Protein AF-A0A847UBJ2-F1 (afdb_monomer)

Mean predicted aligned error: 9.54 Å

Sequence (65 aa):
MDSTEVSGSNKASDSWSSAEQEIGALVEEFISQDVVSAEIKQKAERLHEAGDSHKALRVILDSLD

Organism: NCBI:txid1705562

Foldseek 3Di:
DDDPPPPDDDPPPVPDDPVLNVLLVVLVVLLVVCLADPVLSVVLVVCVVVSNSVVSSVSSVVRND

Secondary structure (DSSP, 8-state):
-------SS-SSGGGS-HHHHHHHHHHHHHHHTT-S-HHHHHHHHHHHHTT-HHHHHHHHHTTT-

Solvent-accessible surface area (backbone atoms only — not comparable to full-atom values): 4021 Å² total; per-residue (Å²): 132,93,76,86,77,80,83,73,91,72,88,69,67,82,78,50,54,77,67,55,48,53,42,38,53,50,41,55,50,50,58,70,67,66,80,57,56,72,69,53,37,56,52,24,51,55,27,37,79,71,70,36,25,69,59,15,41,48,56,54,55,70,70,76,112

Structure (mmCIF, N/CA/C/O backbone):
data_AF-A0A847UBJ2-F1
#
_entry.id   AF-A0A847UBJ2-F1
#
loop_
_atom_site.group_PDB
_atom_site.id
_atom_site.type_symbol
_atom_site.label_atom_id
_atom_site.label_alt_id
_atom_site.label_comp_id
_atom_site.label_asym_id
_atom_site.label_entity_id
_atom_site.label_seq_id
_atom_site.pdbx_PDB_ins_code
_atom_site.Cartn_x
_atom_site.Cartn_y
_atom_site.Cartn_z
_atom_site.occupancy
_atom_site.B_iso_or_equiv
_atom_site.auth_seq_id
_atom_site.auth_comp_id
_atom_site.auth_asym_id
_atom_site.auth_atom_id
_atom_site.pdbx_PDB_model_num
ATOM 1 N N . MET A 1 1 ? 26.290 25.028 12.175 1.00 43.44 1 MET A N 1
ATOM 2 C CA . MET A 1 1 ? 24.959 24.921 11.553 1.00 43.44 1 MET A CA 1
ATOM 3 C C . MET A 1 1 ? 24.622 23.452 11.548 1.00 43.44 1 MET A C 1
ATOM 5 O O . MET A 1 1 ? 25.431 22.662 11.084 1.00 43.44 1 MET A O 1
ATOM 9 N N . ASP A 1 2 ? 23.529 23.131 12.224 1.00 51.44 2 ASP A N 1
ATOM 10 C CA . ASP A 1 2 ? 22.968 21.796 12.384 1.00 51.44 2 ASP A CA 1
ATOM 11 C C . ASP A 1 2 ? 22.461 21.299 11.023 1.00 51.44 2 ASP A C 1
ATOM 13 O O . ASP A 1 2 ? 21.795 22.040 10.298 1.00 51.44 2 ASP A O 1
ATOM 17 N N . SER A 1 3 ? 22.837 20.090 10.627 1.00 44.78 3 SER A N 1
ATOM 18 C CA . SER A 1 3 ? 22.246 19.400 9.481 1.00 44.78 3 SER A CA 1
ATOM 19 C C . SER A 1 3 ? 22.237 17.926 9.831 1.00 44.78 3 SER A C 1
ATOM 21 O O . SER A 1 3 ? 23.200 17.194 9.621 1.00 44.78 3 SER A O 1
ATOM 23 N N . THR A 1 4 ? 21.157 17.536 10.493 1.00 57.25 4 THR A N 1
ATOM 24 C CA . THR A 1 4 ? 20.795 16.149 10.737 1.00 57.25 4 THR A CA 1
ATOM 25 C C . THR A 1 4 ? 20.451 15.512 9.39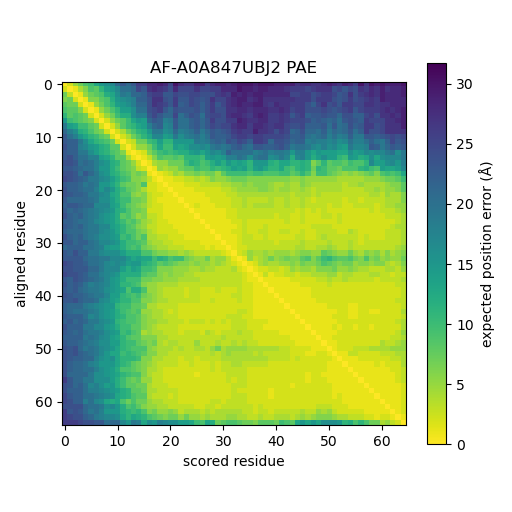5 1.00 57.25 4 THR A C 1
ATOM 27 O O . THR A 1 4 ? 19.331 15.591 8.900 1.00 57.25 4 THR A O 1
ATOM 30 N N . GLU A 1 5 ? 21.450 14.898 8.767 1.00 46.19 5 GLU A N 1
ATOM 31 C CA . GLU A 1 5 ? 21.230 14.002 7.639 1.00 46.19 5 GLU A CA 1
ATOM 32 C C . GLU A 1 5 ? 20.570 12.729 8.184 1.00 46.19 5 GLU A C 1
ATOM 34 O O . GLU A 1 5 ? 21.234 11.791 8.630 1.00 46.19 5 GLU A O 1
ATOM 39 N N . VAL A 1 6 ? 19.234 12.712 8.192 1.00 51.53 6 VAL A N 1
ATOM 40 C CA . VAL A 1 6 ? 18.441 11.480 8.280 1.00 51.53 6 VAL A CA 1
ATOM 41 C C . VAL A 1 6 ? 18.734 10.681 7.010 1.00 51.53 6 VAL A C 1
ATOM 43 O O . VAL A 1 6 ? 18.089 10.806 5.976 1.00 51.53 6 VAL A O 1
ATOM 46 N N . SER A 1 7 ? 19.811 9.905 7.074 1.00 48.06 7 SER A N 1
ATOM 47 C CA . SER A 1 7 ? 20.164 8.901 6.081 1.00 48.06 7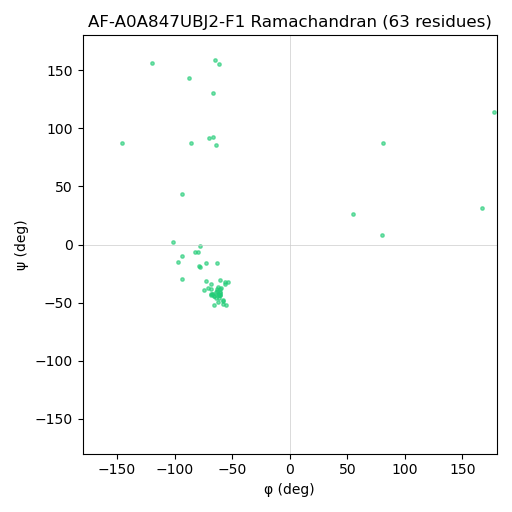 SER A CA 1
ATOM 48 C C . SER A 1 7 ? 19.423 7.621 6.448 1.00 48.06 7 SER A C 1
ATOM 50 O O . SER A 1 7 ? 19.902 6.791 7.218 1.00 48.06 7 SER A O 1
ATOM 52 N N . GLY A 1 8 ? 18.198 7.510 5.951 1.00 45.31 8 GLY A N 1
ATOM 53 C CA . GLY A 1 8 ? 17.358 6.332 6.108 1.00 45.31 8 GLY A CA 1
ATOM 54 C C . GLY A 1 8 ? 16.011 6.595 5.456 1.00 45.31 8 GLY A C 1
ATOM 55 O O . GLY A 1 8 ? 15.286 7.453 5.935 1.00 45.31 8 GLY A O 1
ATOM 56 N N . SER A 1 9 ? 15.713 5.860 4.383 1.00 46.19 9 SER A N 1
ATOM 57 C CA . SER A 1 9 ? 14.480 5.936 3.578 1.00 46.19 9 SER A CA 1
ATOM 58 C C . SER A 1 9 ? 14.452 7.066 2.545 1.00 46.19 9 SER A C 1
ATOM 60 O O . SER A 1 9 ? 14.000 8.155 2.851 1.00 46.19 9 SER A O 1
ATOM 62 N N . ASN A 1 10 ? 14.971 6.812 1.332 1.00 46.41 10 ASN A N 1
ATOM 63 C CA . ASN A 1 10 ? 14.412 7.314 0.049 1.00 46.41 10 ASN A CA 1
ATOM 64 C C . ASN A 1 10 ? 15.347 7.149 -1.162 1.00 46.41 10 ASN A C 1
ATOM 66 O O . ASN A 1 10 ? 15.306 7.931 -2.100 1.00 46.41 10 ASN A O 1
ATOM 70 N N . LYS A 1 11 ? 16.196 6.116 -1.216 1.00 46.47 11 LYS A N 1
ATOM 71 C CA . LYS A 1 11 ? 16.997 5.881 -2.435 1.00 46.47 11 LYS A CA 1
ATOM 72 C C . LYS A 1 11 ? 16.246 5.132 -3.549 1.00 46.47 11 LYS A C 1
ATOM 74 O O . LYS A 1 11 ? 16.805 4.964 -4.627 1.00 46.47 11 LYS A O 1
ATOM 79 N N . ALA A 1 12 ? 15.023 4.658 -3.293 1.00 53.09 12 ALA A N 1
ATOM 80 C CA . ALA A 1 12 ? 14.225 3.895 -4.258 1.00 53.09 12 ALA A CA 1
ATOM 81 C C . ALA A 1 12 ? 13.268 4.773 -5.084 1.00 53.09 12 ALA A C 1
ATOM 83 O O . ALA A 1 12 ? 13.009 4.456 -6.238 1.00 53.09 12 ALA A O 1
ATOM 84 N N . SER A 1 13 ?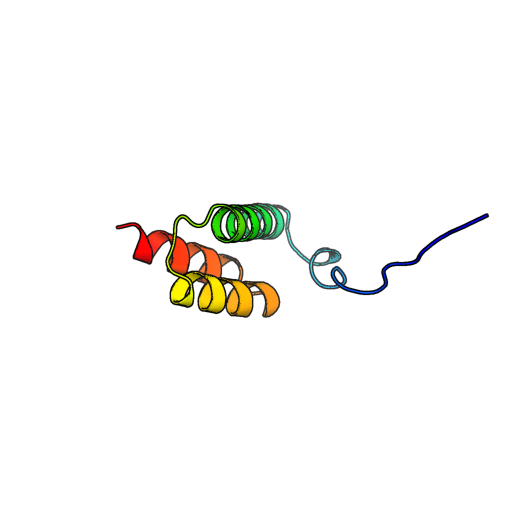 12.791 5.889 -4.529 1.00 53.25 13 SER A N 1
ATOM 85 C CA . SER A 1 13 ? 11.722 6.704 -5.127 1.00 53.25 13 SER A CA 1
ATOM 86 C C . SER A 1 13 ? 12.193 7.624 -6.264 1.00 53.25 13 SER A C 1
ATOM 88 O O . SER A 1 13 ? 11.377 8.075 -7.067 1.00 53.25 13 SER A O 1
ATOM 90 N N . ASP A 1 14 ? 13.503 7.888 -6.357 1.00 56.72 14 ASP A N 1
ATOM 91 C CA . ASP A 1 14 ? 14.106 8.745 -7.394 1.00 56.72 14 ASP A CA 1
ATOM 92 C C . ASP A 1 14 ? 14.130 8.092 -8.790 1.00 56.72 14 ASP A C 1
ATOM 94 O O . ASP A 1 14 ? 14.332 8.780 -9.790 1.00 56.72 14 ASP A O 1
ATOM 98 N N . SER A 1 15 ? 13.937 6.770 -8.886 1.00 60.53 15 SER A N 1
ATOM 99 C CA . SER A 1 15 ? 13.927 6.031 -10.160 1.00 60.53 15 SER A CA 1
ATOM 100 C C . SER A 1 15 ? 12.526 5.683 -10.670 1.00 60.53 15 SER A C 1
ATOM 102 O O . SER A 1 15 ? 12.406 5.018 -11.700 1.00 60.53 15 SER A O 1
ATOM 104 N N . TRP A 1 16 ? 11.473 6.107 -9.968 1.00 67.50 16 TRP A N 1
ATOM 105 C CA . TRP A 1 16 ? 10.088 5.769 -10.296 1.00 67.50 16 TRP A CA 1
ATOM 106 C C . TRP A 1 16 ? 9.489 6.755 -11.298 1.00 67.50 16 TRP A C 1
ATOM 108 O O . TRP A 1 16 ? 9.746 7.958 -11.252 1.00 67.50 16 TRP A O 1
ATOM 118 N N . SER A 1 17 ? 8.656 6.253 -12.209 1.00 75.88 17 SER A N 1
ATOM 119 C CA . SER A 1 17 ? 7.828 7.108 -13.056 1.00 75.88 17 SER A CA 1
ATOM 120 C C . SER A 1 17 ? 6.804 7.874 -12.214 1.00 75.88 17 SER A C 1
ATOM 122 O O . SER A 1 17 ? 6.431 7.456 -11.118 1.00 75.88 17 SER A O 1
ATOM 124 N N . SER A 1 18 ? 6.286 8.979 -12.757 1.00 80.06 18 SER A N 1
ATOM 125 C CA . SER A 1 18 ? 5.261 9.792 -12.083 1.00 80.06 18 SER A CA 1
ATOM 126 C C . SER A 1 18 ? 4.038 8.974 -11.639 1.00 80.06 18 SER A C 1
ATOM 128 O O . SER A 1 18 ? 3.443 9.292 -10.617 1.00 80.06 18 SER A O 1
ATOM 130 N N . ALA A 1 19 ? 3.675 7.920 -12.380 1.00 80.19 19 ALA A N 1
ATOM 131 C CA . ALA A 1 19 ? 2.566 7.034 -12.025 1.00 80.19 19 ALA A CA 1
ATOM 132 C C . ALA A 1 19 ? 2.919 6.093 -10.859 1.00 80.19 19 ALA A C 1
ATOM 134 O O . ALA A 1 19 ? 2.100 5.859 -9.974 1.00 80.19 19 ALA A O 1
ATOM 135 N N . GLU A 1 20 ? 4.147 5.572 -10.826 1.00 80.50 20 GLU A N 1
ATOM 136 C CA . GLU A 1 20 ? 4.622 4.716 -9.732 1.00 80.50 20 GLU A CA 1
ATOM 137 C C . GLU A 1 20 ? 4.773 5.505 -8.425 1.00 80.50 20 GLU A C 1
ATOM 139 O O . GLU A 1 20 ? 4.482 4.974 -7.354 1.00 80.50 20 GLU A O 1
ATOM 144 N N . GLN A 1 21 ? 5.154 6.784 -8.509 1.00 84.19 21 GLN A N 1
ATOM 145 C CA . GLN A 1 21 ? 5.184 7.697 -7.363 1.00 84.19 21 GLN A CA 1
ATOM 146 C C . GLN A 1 21 ? 3.783 7.976 -6.807 1.00 84.19 21 GLN A C 1
ATOM 14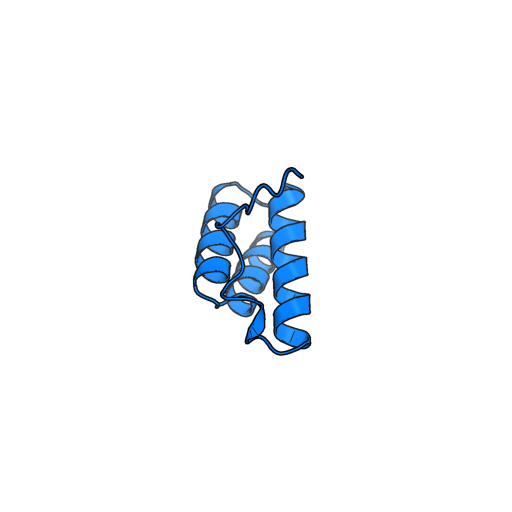8 O O . GLN A 1 21 ? 3.589 7.912 -5.595 1.00 84.19 21 GLN A O 1
ATOM 153 N N . GLU A 1 22 ? 2.798 8.229 -7.674 1.00 88.88 22 GLU A N 1
ATOM 154 C CA . GLU A 1 22 ? 1.405 8.445 -7.262 1.00 88.88 22 GLU A CA 1
ATOM 155 C C . GLU A 1 22 ? 0.823 7.202 -6.571 1.00 88.88 22 GLU A C 1
ATOM 157 O O . GLU A 1 22 ? 0.202 7.297 -5.515 1.00 88.88 22 GLU A O 1
ATOM 162 N N . ILE A 1 23 ? 1.102 6.012 -7.107 1.00 89.38 23 ILE A N 1
ATOM 163 C CA . ILE A 1 23 ? 0.670 4.747 -6.501 1.00 89.38 23 ILE A CA 1
ATOM 164 C C . ILE A 1 23 ? 1.392 4.482 -5.178 1.00 89.38 23 ILE A C 1
ATOM 166 O O . ILE A 1 23 ? 0.767 4.001 -4.236 1.00 89.38 23 ILE A O 1
ATOM 170 N N . GLY A 1 24 ? 2.683 4.809 -5.079 1.00 88.88 24 GLY A N 1
ATOM 171 C CA . GLY A 1 24 ? 3.427 4.736 -3.822 1.00 88.88 24 GLY A CA 1
ATOM 172 C C . GLY A 1 24 ? 2.803 5.601 -2.728 1.00 88.88 24 GLY A C 1
ATOM 173 O O . GLY A 1 24 ? 2.527 5.100 -1.642 1.00 88.88 24 GLY A O 1
ATOM 174 N N . ALA A 1 25 ? 2.481 6.857 -3.04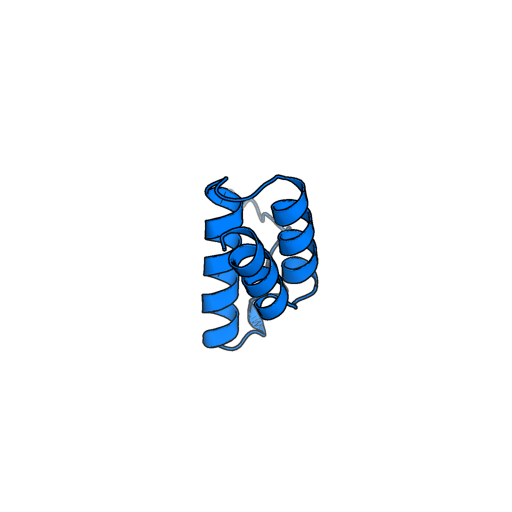9 1.00 90.00 25 ALA A N 1
ATOM 175 C CA . ALA A 1 25 ? 1.835 7.776 -2.115 1.00 90.00 25 ALA A CA 1
ATOM 176 C C . ALA A 1 25 ? 0.465 7.260 -1.639 1.00 90.00 25 ALA A C 1
ATOM 178 O O . ALA A 1 25 ? 0.165 7.322 -0.448 1.00 90.00 25 ALA A O 1
ATOM 179 N N . LEU A 1 26 ? -0.342 6.687 -2.541 1.00 90.69 26 LEU A N 1
ATOM 180 C CA . LEU A 1 26 ? -1.618 6.068 -2.168 1.00 90.69 26 LEU A CA 1
ATOM 181 C C . LEU A 1 26 ? -1.418 4.896 -1.200 1.00 90.69 26 LEU A C 1
ATOM 183 O O . LEU A 1 26 ? -2.144 4.776 -0.217 1.00 90.69 26 LEU A O 1
ATOM 187 N N . VAL A 1 27 ? -0.431 4.032 -1.450 1.00 89.31 27 VAL A N 1
ATOM 188 C CA . VAL A 1 27 ? -0.128 2.903 -0.556 1.00 89.31 27 VAL A CA 1
ATOM 189 C C . VAL A 1 27 ? 0.270 3.396 0.837 1.00 89.31 27 VAL A C 1
ATOM 191 O O . VAL A 1 27 ? -0.261 2.889 1.826 1.00 89.31 27 VAL A O 1
ATOM 194 N N . GLU A 1 28 ? 1.142 4.401 0.928 1.00 89.44 28 GLU A N 1
ATOM 195 C CA . GLU A 1 28 ? 1.537 5.016 2.204 1.00 89.44 28 GLU A CA 1
ATOM 196 C C . GLU A 1 28 ? 0.340 5.633 2.948 1.00 89.44 28 GLU A C 1
ATOM 198 O O . GLU A 1 28 ? 0.198 5.469 4.166 1.00 89.44 28 GLU A O 1
ATOM 203 N N . GLU A 1 29 ? -0.559 6.297 2.219 1.00 91.56 29 GLU A N 1
ATOM 204 C CA . GLU A 1 29 ? -1.785 6.873 2.769 1.00 91.56 29 GLU A CA 1
ATOM 205 C C . GLU A 1 29 ? -2.701 5.785 3.353 1.00 91.56 29 GLU A C 1
ATOM 207 O O . GLU A 1 29 ? -3.113 5.876 4.513 1.00 91.56 29 GLU A O 1
ATOM 212 N N . PHE A 1 30 ? -2.963 4.712 2.605 1.00 89.44 30 PHE A N 1
ATOM 213 C CA . PHE A 1 30 ? -3.793 3.598 3.074 1.00 89.44 30 PHE A CA 1
ATOM 214 C C . PHE A 1 30 ? -3.189 2.877 4.288 1.00 89.44 30 PHE A C 1
ATOM 216 O O . PHE A 1 30 ? -3.913 2.521 5.225 1.00 89.44 30 PHE A O 1
ATOM 223 N N . ILE A 1 31 ? -1.865 2.683 4.310 1.00 85.88 31 ILE A N 1
ATOM 224 C CA . ILE A 1 31 ? -1.161 2.102 5.463 1.00 85.88 31 ILE A CA 1
ATOM 225 C C . ILE A 1 31 ? -1.313 3.007 6.694 1.00 85.88 31 ILE A C 1
ATOM 227 O O . ILE A 1 31 ? -1.524 2.508 7.804 1.00 85.88 31 ILE A O 1
ATOM 231 N N . SER A 1 32 ? -1.281 4.327 6.512 1.00 88.25 32 SER A N 1
ATOM 232 C CA . SER A 1 32 ? -1.413 5.304 7.599 1.00 88.25 32 SER A CA 1
ATOM 233 C C . SER A 1 32 ? -2.840 5.415 8.153 1.00 88.25 32 SER A C 1
ATOM 235 O O . SER A 1 32 ? -3.014 5.665 9.343 1.00 88.25 32 SER A O 1
ATOM 237 N N . GLN A 1 33 ? -3.865 5.194 7.324 1.00 86.50 33 GLN A N 1
ATOM 238 C CA . GLN A 1 33 ? -5.274 5.398 7.693 1.00 86.50 33 GLN A CA 1
ATOM 239 C C . GLN A 1 33 ? -5.919 4.267 8.520 1.00 86.50 33 GLN A C 1
ATOM 241 O O . GLN A 1 33 ? -7.052 4.421 8.962 1.00 86.50 33 GLN A O 1
ATOM 246 N N . ASP A 1 34 ? -5.237 3.137 8.751 1.00 78.94 34 ASP A N 1
ATOM 247 C CA . ASP A 1 34 ? -5.781 2.000 9.543 1.00 78.94 34 ASP A CA 1
ATOM 248 C C . ASP A 1 34 ? -7.125 1.442 9.059 1.00 78.94 34 ASP A C 1
ATOM 250 O O . ASP A 1 34 ? -7.874 0.819 9.803 1.00 78.94 34 ASP A O 1
ATOM 254 N N . VAL A 1 35 ? -7.382 1.612 7.762 1.00 84.69 35 VAL A N 1
ATOM 255 C CA . VAL A 1 35 ? -8.575 1.122 7.057 1.00 84.69 35 VAL A CA 1
ATOM 256 C C . VAL A 1 35 ? -8.526 -0.371 6.736 1.00 84.69 35 VAL A C 1
ATOM 258 O O . VAL A 1 35 ? -9.569 -0.978 6.514 1.00 84.69 35 VAL A O 1
ATOM 261 N N . VAL A 1 36 ? -7.338 -0.979 6.737 1.00 87.38 36 VAL A N 1
ATOM 262 C CA . VAL A 1 36 ? -7.140 -2.417 6.505 1.00 87.38 36 VAL A CA 1
ATOM 263 C C . VAL A 1 36 ? -6.477 -3.072 7.711 1.00 87.38 36 VAL A C 1
ATOM 265 O O . VAL A 1 36 ? -5.789 -2.413 8.492 1.00 87.38 36 VAL A O 1
ATOM 268 N N . SER A 1 37 ? -6.663 -4.385 7.862 1.00 91.19 37 SER A N 1
ATOM 269 C CA . SER A 1 37 ? -6.091 -5.133 8.984 1.00 91.19 37 SER A CA 1
ATOM 270 C C . SER A 1 37 ? -4.557 -5.078 8.996 1.00 91.19 37 SER A C 1
ATOM 272 O O . SER A 1 37 ? -3.906 -4.924 7.960 1.00 91.19 37 SER A O 1
ATOM 274 N N . ALA A 1 38 ? -3.958 -5.263 10.177 1.00 90.81 38 ALA A N 1
ATOM 275 C CA . ALA A 1 38 ? -2.504 -5.228 10.350 1.00 90.81 38 ALA A CA 1
ATOM 276 C C . ALA A 1 38 ? -1.755 -6.230 9.447 1.00 90.81 38 ALA A C 1
ATOM 278 O O . ALA A 1 38 ? -0.650 -5.941 8.991 1.00 90.81 38 ALA A O 1
ATOM 279 N N . GLU A 1 39 ? -2.361 -7.384 9.147 1.00 92.69 39 GLU A N 1
ATOM 280 C CA . GLU A 1 39 ? -1.793 -8.370 8.219 1.00 92.69 39 GLU A CA 1
ATOM 281 C C . GLU A 1 39 ? -1.716 -7.822 6.787 1.00 92.69 39 GLU A C 1
ATOM 283 O O . GLU A 1 39 ? -0.686 -7.950 6.121 1.00 92.69 39 GLU A O 1
ATOM 288 N N . ILE A 1 40 ? -2.782 -7.160 6.327 1.00 93.31 40 ILE A N 1
ATOM 289 C CA . ILE A 1 40 ? -2.832 -6.545 5.000 1.00 93.31 40 ILE A CA 1
ATOM 290 C C . ILE A 1 40 ? -1.857 -5.372 4.916 1.00 93.31 40 ILE A C 1
ATOM 292 O O . ILE A 1 40 ? -1.113 -5.291 3.939 1.00 93.31 40 ILE A O 1
ATOM 296 N N . LYS A 1 41 ? -1.783 -4.524 5.952 1.00 92.06 41 LYS A N 1
ATOM 297 C CA . LYS A 1 41 ? -0.793 -3.438 6.021 1.00 92.06 41 LYS A CA 1
ATOM 298 C C . LYS A 1 41 ? 0.626 -3.959 5.876 1.00 92.06 41 LYS A C 1
ATOM 300 O O . LYS A 1 41 ? 1.350 -3.511 4.996 1.00 92.06 41 LYS A O 1
ATOM 305 N N . GLN A 1 42 ? 0.994 -4.952 6.683 1.00 93.31 42 GLN A N 1
ATOM 306 C CA . GLN A 1 42 ? 2.341 -5.514 6.659 1.00 93.31 42 GLN A CA 1
ATOM 307 C C . GL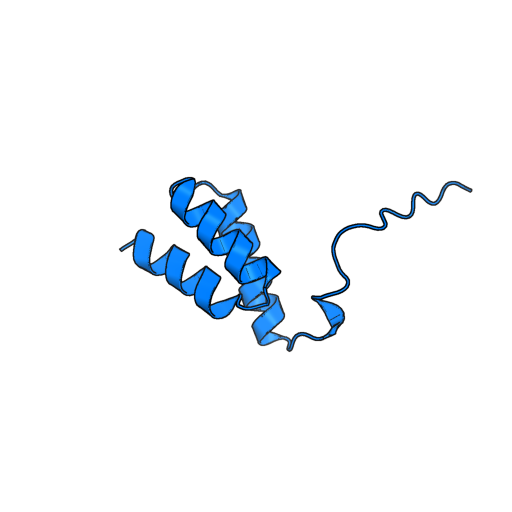N A 1 42 ? 2.667 -6.144 5.297 1.00 93.31 42 GLN A C 1
ATOM 309 O O . GLN A 1 42 ? 3.798 -6.069 4.816 1.00 93.31 42 GLN A O 1
ATOM 314 N N . LYS A 1 43 ? 1.684 -6.784 4.655 1.00 94.44 43 LYS A N 1
ATOM 315 C CA . LYS A 1 43 ? 1.855 -7.355 3.317 1.00 94.44 43 LYS A CA 1
ATOM 316 C C . LYS A 1 43 ? 2.034 -6.271 2.251 1.00 94.44 43 LYS A C 1
ATOM 318 O O . LYS A 1 43 ? 2.895 -6.427 1.388 1.00 94.44 43 LYS A O 1
ATOM 323 N N . ALA A 1 44 ? 1.241 -5.203 2.305 1.00 92.69 44 ALA A N 1
ATOM 324 C CA . ALA A 1 44 ? 1.333 -4.083 1.377 1.00 92.69 44 ALA A CA 1
ATOM 325 C C . ALA A 1 44 ? 2.652 -3.313 1.540 1.00 92.69 44 ALA A C 1
ATOM 327 O O . ALA A 1 44 ? 3.309 -3.034 0.543 1.00 92.69 44 ALA A O 1
ATOM 328 N N . GLU A 1 45 ? 3.087 -3.069 2.776 1.00 92.12 45 GLU A N 1
ATOM 329 C CA . GLU A 1 45 ? 4.358 -2.411 3.097 1.00 92.12 45 GLU A CA 1
ATOM 330 C C . GLU A 1 45 ? 5.550 -3.176 2.507 1.00 92.12 45 GLU A C 1
ATOM 332 O O . GLU A 1 45 ? 6.333 -2.611 1.751 1.00 92.12 45 GLU A O 1
ATOM 337 N N . ARG A 1 46 ? 5.620 -4.500 2.711 1.00 93.62 46 ARG A N 1
ATOM 338 C CA . ARG A 1 46 ? 6.683 -5.337 2.118 1.00 93.62 46 ARG A CA 1
ATOM 339 C C . ARG A 1 46 ? 6.703 -5.301 0.591 1.00 93.62 46 ARG A C 1
ATOM 341 O O . ARG A 1 46 ? 7.772 -5.368 -0.010 1.00 93.62 46 ARG A O 1
ATOM 348 N N . LEU A 1 47 ? 5.531 -5.262 -0.046 1.00 92.75 47 LEU A N 1
ATOM 349 C CA . LEU A 1 47 ? 5.4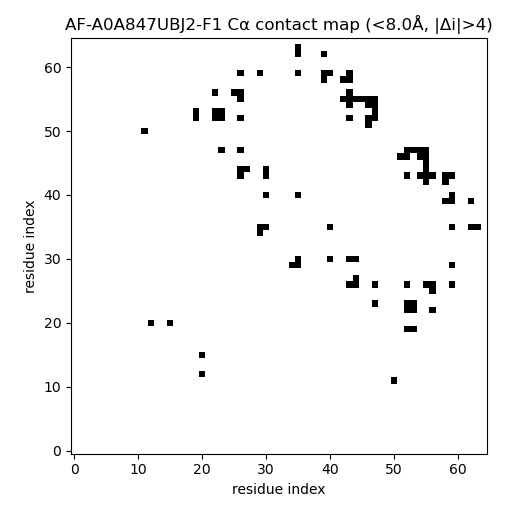34 -5.153 -1.504 1.00 92.75 47 LEU A CA 1
ATOM 350 C C . LEU A 1 47 ? 5.910 -3.775 -1.974 1.00 92.75 47 LEU A C 1
ATOM 352 O O . LEU A 1 47 ? 6.654 -3.689 -2.944 1.00 92.75 47 LEU A O 1
ATOM 356 N N . HIS A 1 48 ? 5.530 -2.713 -1.272 1.00 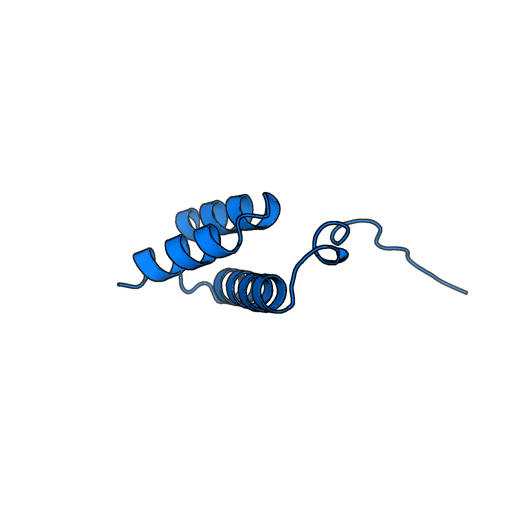88.50 48 HIS A N 1
ATOM 357 C CA . HIS A 1 48 ? 5.958 -1.353 -1.574 1.00 88.50 48 HIS A CA 1
ATOM 358 C C . HIS A 1 48 ? 7.476 -1.167 -1.415 1.00 88.50 48 HIS A C 1
ATOM 360 O O . HIS A 1 48 ? 8.128 -0.684 -2.339 1.00 88.50 48 HIS A O 1
ATOM 366 N N . GLU A 1 49 ? 8.064 -1.652 -0.317 1.00 88.56 49 GLU A N 1
ATOM 367 C CA . GLU A 1 49 ? 9.518 -1.643 -0.088 1.00 88.56 49 GLU A CA 1
ATOM 368 C C . GLU A 1 49 ? 10.293 -2.442 -1.150 1.00 88.56 49 GLU A C 1
ATOM 370 O O . GLU A 1 49 ? 11.428 -2.104 -1.487 1.00 88.56 49 GLU A O 1
ATOM 375 N N . ALA A 1 50 ? 9.676 -3.486 -1.715 1.00 90.31 50 ALA A N 1
ATOM 376 C CA . ALA A 1 50 ? 10.236 -4.262 -2.819 1.00 90.31 50 ALA A CA 1
ATOM 377 C C . ALA A 1 50 ? 10.109 -3.568 -4.194 1.00 90.31 50 ALA A C 1
ATOM 379 O O . ALA A 1 50 ? 10.553 -4.128 -5.197 1.00 90.31 50 ALA A O 1
ATOM 380 N N . GLY A 1 51 ? 9.503 -2.375 -4.263 1.00 86.38 51 GLY A N 1
ATOM 381 C CA . GLY A 1 51 ? 9.212 -1.655 -5.508 1.00 86.38 51 GLY A CA 1
ATOM 382 C C . GLY A 1 51 ? 7.960 -2.149 -6.244 1.00 86.38 51 GLY A C 1
ATOM 383 O O . GLY A 1 51 ? 7.674 -1.711 -7.353 1.00 86.38 51 GLY A O 1
ATOM 384 N N . ASP A 1 52 ? 7.183 -3.043 -5.633 1.00 90.25 52 ASP A N 1
ATOM 385 C CA . ASP A 1 52 ? 5.960 -3.640 -6.174 1.00 90.25 52 ASP A CA 1
ATOM 386 C C . ASP A 1 52 ? 4.698 -2.847 -5.737 1.00 90.25 52 ASP A C 1
ATOM 388 O O . ASP A 1 52 ? 3.662 -3.424 -5.385 1.00 90.25 52 ASP A O 1
ATOM 392 N N . SER A 1 53 ? 4.744 -1.508 -5.777 1.00 88.56 53 SER A N 1
ATOM 393 C CA . SER A 1 53 ? 3.677 -0.612 -5.276 1.00 88.56 53 SER A CA 1
ATOM 394 C C . SER A 1 53 ? 2.297 -0.875 -5.898 1.00 88.56 53 SER A C 1
ATOM 396 O O . SER A 1 53 ? 1.279 -0.801 -5.215 1.00 88.56 53 SER A O 1
ATOM 398 N N . HIS A 1 54 ? 2.235 -1.280 -7.170 1.00 91.62 54 HIS A N 1
ATOM 399 C CA . HIS A 1 54 ? 0.972 -1.677 -7.810 1.00 91.62 54 HIS A CA 1
ATOM 400 C C . HIS A 1 54 ? 0.346 -2.921 -7.162 1.00 91.62 54 HIS A C 1
ATOM 402 O O . HIS A 1 54 ? -0.872 -2.991 -6.989 1.00 91.62 54 HIS A O 1
ATOM 408 N N . LYS A 1 55 ? 1.163 -3.923 -6.805 1.00 93.69 55 LYS A N 1
ATOM 409 C CA . LYS A 1 55 ? 0.673 -5.121 -6.108 1.00 93.69 55 LYS A CA 1
ATOM 410 C C . LYS A 1 55 ? 0.275 -4.780 -4.678 1.00 93.69 55 LYS A C 1
ATOM 412 O O . LYS A 1 55 ? -0.716 -5.325 -4.202 1.00 93.69 55 LYS A O 1
ATOM 417 N N . ALA A 1 56 ? 1.021 -3.889 -4.023 1.00 93.25 56 ALA A N 1
ATOM 418 C CA . ALA A 1 56 ? 0.685 -3.396 -2.693 1.00 93.25 56 ALA A CA 1
ATOM 419 C C . ALA A 1 56 ? -0.708 -2.748 -2.681 1.00 93.25 56 ALA A C 1
ATOM 421 O O . ALA A 1 56 ? -1.566 -3.166 -1.907 1.00 93.25 56 ALA A O 1
ATOM 422 N N . LEU A 1 57 ? -0.966 -1.818 -3.609 1.00 92.19 57 LEU A N 1
ATOM 423 C CA . LEU A 1 57 ? -2.267 -1.162 -3.739 1.00 92.19 57 LEU A CA 1
ATOM 424 C C . LEU A 1 57 ? -3.386 -2.168 -4.029 1.00 92.19 57 LEU A C 1
ATOM 426 O O . LEU A 1 57 ? -4.442 -2.111 -3.408 1.00 92.19 57 LEU A O 1
ATOM 430 N N . ARG A 1 58 ? -3.149 -3.135 -4.922 1.00 94.19 58 ARG A N 1
ATOM 431 C CA . ARG A 1 58 ? -4.139 -4.177 -5.221 1.00 94.19 58 ARG A CA 1
ATOM 432 C C . ARG A 1 58 ? -4.503 -5.012 -3.992 1.00 94.19 58 ARG A C 1
ATOM 434 O O . ARG A 1 58 ? -5.676 -5.260 -3.770 1.00 94.19 58 ARG A O 1
ATOM 441 N N . VAL A 1 59 ? -3.519 -5.417 -3.187 1.00 94.44 59 VAL A N 1
ATOM 442 C CA . VAL A 1 59 ? -3.755 -6.178 -1.947 1.00 94.44 59 VAL A CA 1
ATOM 443 C C . VAL A 1 59 ? -4.608 -5.389 -0.951 1.00 94.44 59 VAL A C 1
ATOM 445 O O . VAL A 1 59 ? -5.450 -5.981 -0.282 1.00 94.44 59 VAL A O 1
ATOM 448 N N . ILE A 1 60 ? -4.400 -4.074 -0.860 1.00 92.69 60 ILE A N 1
ATOM 449 C CA . ILE A 1 60 ? -5.213 -3.188 -0.020 1.00 92.69 60 ILE A CA 1
ATOM 450 C C . ILE A 1 60 ? -6.650 -3.145 -0.551 1.00 92.69 60 ILE A C 1
ATOM 452 O O . ILE A 1 60 ? -7.578 -3.417 0.205 1.00 92.69 60 ILE A O 1
ATOM 456 N N . LEU A 1 61 ? -6.836 -2.864 -1.843 1.00 91.62 61 LEU A N 1
ATOM 457 C CA . LEU A 1 61 ? -8.163 -2.752 -2.458 1.00 91.62 61 LEU A CA 1
ATOM 458 C C . LEU A 1 61 ? -8.954 -4.067 -2.394 1.00 91.62 61 LEU A C 1
ATOM 460 O O . LEU A 1 61 ? -10.112 -4.044 -1.997 1.00 91.62 61 LEU A O 1
ATOM 464 N N . ASP A 1 62 ? -8.316 -5.206 -2.684 1.00 93.25 62 ASP A N 1
ATOM 465 C CA . ASP A 1 62 ? -8.935 -6.540 -2.614 1.00 93.25 62 ASP A CA 1
ATOM 466 C C . ASP A 1 62 ? -9.376 -6.916 -1.180 1.00 93.25 62 ASP A C 1
ATOM 468 O O . ASP A 1 62 ? -10.121 -7.873 -1.003 1.00 93.25 62 ASP A O 1
ATOM 472 N N . SER A 1 63 ? -8.893 -6.214 -0.146 1.00 91.00 63 SER A N 1
ATOM 473 C CA . SER A 1 63 ? -9.297 -6.442 1.252 1.00 91.00 63 SER A CA 1
ATOM 474 C C . SER A 1 63 ? -10.440 -5.542 1.731 1.00 91.00 63 SER A C 1
ATOM 476 O O . SER A 1 63 ? -10.943 -5.744 2.837 1.00 91.00 63 SER A O 1
ATOM 478 N N . LEU A 1 64 ? -10.797 -4.530 0.935 1.00 86.31 64 LEU A N 1
ATOM 479 C CA .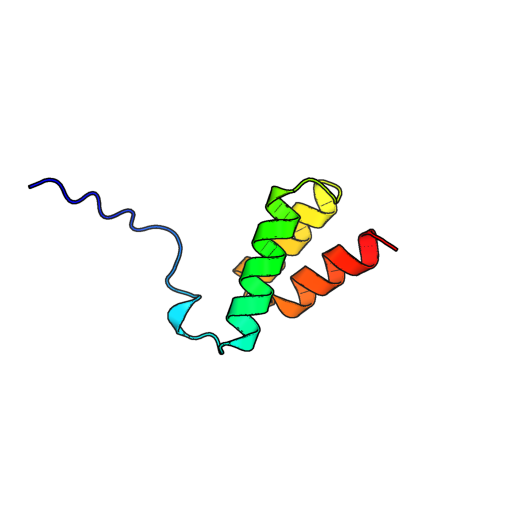 LEU A 1 64 ? -11.867 -3.574 1.226 1.00 86.31 64 LEU A CA 1
ATOM 480 C C . LEU A 1 64 ? -13.197 -3.948 0.547 1.00 86.31 64 LEU A C 1
ATOM 482 O O . LEU A 1 64 ? -14.224 -3.383 0.924 1.00 86.31 64 LEU A O 1
ATOM 486 N N . ASP A 1 65 ? -13.162 -4.855 -0.434 1.00 79.00 65 ASP A N 1
ATOM 487 C CA . ASP A 1 65 ? -14.323 -5.450 -1.122 1.00 79.00 65 ASP A CA 1
ATOM 488 C C . ASP A 1 65 ? -14.817 -6.710 -0.382 1.00 79.00 65 ASP A C 1
ATOM 490 O O . ASP A 1 65 ? -16.048 -6.855 -0.193 1.00 79.00 65 ASP A O 1
#

Radius of gyration: 13.47 Å; Cα contacts (8 Å, |Δi|>4): 53; chains: 1; bounding box: 39×33×25 Å

pLDDT: mean 79.74, std 17.11, range [43.44, 94.44]